Protein AF-A0A1Y4QT21-F1 (afdb_monomer)

Sequence (134 aa):
MTILDNHQEDLDYLVNQMEAYSYYDGEAVHIDHKIVDDGILTEKQYQATLEVDEIWQEFLEFQRNNKKETEGVRSKRALPVLLVLGLKALAAIVGTAVVERITNDFMTWGLKEGCKVYKKYGPIKSFCKANGYI

Nearest PDB structures (foldseek):
  6cgr-assembly1_9  TM=2.672E-01  e=4.589E+00  Human alphaherpesvirus 1

Secondary structure (DSSP, 8-state):
--GGGG-HHHHHHHHHHHHHTEEE-SS-EEE-THHHHTTSS-HHHHHHHHHHHHHHHHHHHHHHH--SS--S--------HHHHHHHHHHHHHH-HHHHHHHHHHHHHHHHHHHHHHHTTSHHHHHHHHHTT--

pLDDT: mean 81.2, std 14.19, range [37.06, 96.5]

Radius of gyration: 14.54 Å; Cα contacts (8 Å, |Δi|>4): 134; chains: 1; bounding box: 39×22×38 Å

Organism: NCBI:txid44008

Solvent-accessible surface area (backbone atoms only — not comparable to full-atom values): 7624 Å² total; per-residue (Å²): 132,56,84,65,68,81,39,53,68,58,38,57,52,40,29,58,53,46,56,78,38,42,49,72,82,87,84,54,80,44,71,48,68,61,43,39,79,73,64,77,36,53,69,72,29,49,52,29,31,55,56,43,54,55,61,48,50,53,53,53,50,50,59,65,71,60,78,69,88,73,91,63,84,81,65,90,66,68,72,61,60,57,38,58,40,36,49,24,28,43,12,43,74,73,34,48,73,56,48,53,50,54,51,50,44,30,69,74,60,31,64,46,52,33,33,67,73,44,45,84,42,69,37,54,28,50,50,24,43,78,70,69,46,93

Structure (mmCIF, N/CA/C/O backbone):
data_AF-A0A1Y4QT21-F1
#
_entry.id   AF-A0A1Y4QT21-F1
#
loop_
_atom_site.group_PDB
_atom_site.id
_atom_site.type_symbol
_atom_site.label_atom_id
_atom_site.label_alt_id
_atom_site.label_comp_id
_atom_site.label_asym_id
_atom_site.label_entity_id
_atom_site.label_seq_id
_atom_site.pdbx_PDB_ins_code
_atom_site.Cartn_x
_atom_site.Cartn_y
_atom_site.Cartn_z
_atom_site.occupancy
_atom_site.B_iso_or_equiv
_atom_site.auth_seq_id
_atom_site.auth_comp_id
_atom_site.auth_asym_id
_atom_site.auth_atom_id
_atom_site.pdbx_PDB_model_num
ATOM 1 N N . MET A 1 1 ? 13.547 3.022 16.567 1.00 47.25 1 MET A N 1
ATOM 2 C CA . MET A 1 1 ?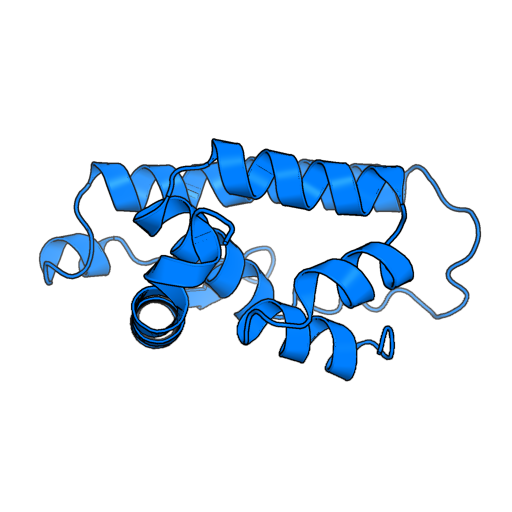 12.103 2.764 16.643 1.00 47.25 1 MET A CA 1
ATOM 3 C C . MET A 1 1 ? 11.410 3.810 15.786 1.00 47.25 1 MET A C 1
ATOM 5 O O . MET A 1 1 ? 11.344 4.970 16.175 1.00 47.25 1 MET A O 1
ATOM 9 N N . THR A 1 2 ? 11.066 3.454 14.553 1.00 62.69 2 THR A N 1
ATOM 10 C CA . THR A 1 2 ? 10.255 4.280 13.648 1.00 62.69 2 THR A CA 1
ATOM 11 C C . THR A 1 2 ? 8.778 4.155 14.022 1.00 62.69 2 THR A C 1
ATOM 13 O O . THR A 1 2 ? 8.407 3.156 14.624 1.00 62.69 2 THR A O 1
ATOM 16 N N . ILE A 1 3 ? 7.925 5.115 13.637 1.00 61.34 3 ILE A N 1
ATOM 17 C CA . ILE A 1 3 ? 6.453 5.014 13.798 1.00 61.34 3 ILE A CA 1
ATOM 18 C C . ILE A 1 3 ? 5.935 3.648 13.313 1.00 61.34 3 ILE A C 1
ATOM 20 O O . ILE A 1 3 ? 5.141 3.002 13.976 1.00 61.34 3 ILE A O 1
ATOM 24 N N . LEU A 1 4 ? 6.504 3.156 12.218 1.00 63.22 4 LEU A N 1
ATOM 25 C CA . LEU A 1 4 ? 6.201 1.866 11.609 1.00 63.22 4 LEU A CA 1
ATOM 26 C C . LEU A 1 4 ? 6.625 0.626 12.426 1.00 63.22 4 LEU A C 1
ATOM 28 O O . LEU A 1 4 ? 6.094 -0.452 12.188 1.00 63.22 4 LEU A O 1
ATOM 32 N N . ASP A 1 5 ? 7.572 0.746 13.369 1.00 66.81 5 ASP A N 1
ATOM 33 C CA . ASP A 1 5 ? 8.032 -0.396 14.186 1.00 66.81 5 ASP A CA 1
ATOM 34 C C . ASP A 1 5 ? 6.968 -0.843 15.200 1.00 66.81 5 ASP A C 1
ATOM 36 O O . ASP A 1 5 ? 6.983 -1.989 15.633 1.00 66.81 5 ASP A O 1
ATOM 40 N N . ASN A 1 6 ? 6.032 0.044 15.551 1.00 72.00 6 ASN A N 1
ATOM 41 C CA . ASN A 1 6 ? 4.965 -0.238 16.512 1.00 72.00 6 ASN A CA 1
ATOM 42 C C . ASN A 1 6 ? 3.693 -0.804 15.858 1.00 72.00 6 ASN A C 1
ATOM 44 O O . ASN A 1 6 ? 2.753 -1.126 16.572 1.00 72.00 6 ASN A O 1
ATOM 48 N N . HIS A 1 7 ? 3.659 -0.910 14.526 1.00 78.81 7 HIS A N 1
ATOM 49 C CA . HIS A 1 7 ? 2.452 -1.226 13.751 1.00 78.81 7 HIS A CA 1
ATOM 50 C C . HIS A 1 7 ? 2.645 -2.411 12.799 1.00 78.81 7 HIS A C 1
ATOM 52 O O . HIS A 1 7 ? 1.927 -2.548 11.814 1.00 78.81 7 HIS A O 1
ATOM 58 N N . GLN A 1 8 ? 3.647 -3.257 13.039 1.00 75.62 8 GLN A N 1
ATOM 59 C CA . GLN A 1 8 ? 3.949 -4.355 12.123 1.00 75.62 8 GLN A CA 1
ATOM 60 C C . GLN A 1 8 ? 2.840 -5.419 12.097 1.00 75.62 8 GLN A C 1
ATOM 62 O O . GLN A 1 8 ? 2.477 -5.882 11.019 1.00 75.62 8 GLN A O 1
ATOM 67 N N . GLU A 1 9 ? 2.270 -5.760 13.255 1.00 80.06 9 GLU A N 1
ATOM 68 C CA . GLU A 1 9 ? 1.125 -6.679 13.339 1.00 80.06 9 GLU A CA 1
ATOM 69 C C . GLU A 1 9 ? -0.132 -6.068 12.701 1.00 80.06 9 GLU A C 1
ATOM 71 O O . GLU A 1 9 ? -0.812 -6.741 11.926 1.00 80.06 9 GLU A O 1
ATOM 76 N N . ASP A 1 10 ? -0.383 -4.775 12.942 1.00 83.88 10 ASP A N 1
ATOM 77 C CA . ASP A 1 10 ? -1.486 -4.029 12.320 1.00 83.88 10 ASP A CA 1
ATOM 78 C C . ASP A 1 10 ? -1.357 -4.007 10.791 1.00 83.88 10 ASP A C 1
ATOM 80 O O . ASP A 1 10 ? -2.346 -4.170 10.078 1.00 83.88 10 ASP A O 1
ATOM 84 N N . LEU A 1 11 ? -0.132 -3.833 10.280 1.00 84.38 11 LEU A N 1
ATOM 85 C CA . LEU A 1 11 ? 0.171 -3.811 8.852 1.00 84.38 11 LEU A CA 1
ATOM 86 C C . LEU A 1 11 ? -0.119 -5.161 8.199 1.00 84.38 11 LEU A C 1
ATOM 88 O O . LEU A 1 11 ? -0.806 -5.205 7.181 1.00 84.38 11 LEU A O 1
ATOM 92 N N . ASP A 1 12 ? 0.382 -6.253 8.772 1.00 84.00 12 ASP A N 1
ATOM 93 C CA . ASP A 1 12 ? 0.165 -7.587 8.210 1.00 84.00 12 ASP A CA 1
ATOM 94 C C . ASP A 1 12 ? -1.324 -7.980 8.283 1.00 84.00 12 ASP A C 1
ATOM 96 O O . ASP A 1 12 ? -1.866 -8.537 7.326 1.00 84.00 12 ASP A O 1
ATOM 100 N N . TYR A 1 13 ? -2.021 -7.635 9.373 1.00 87.75 13 TYR A N 1
ATOM 101 C CA . TYR A 1 13 ? -3.470 -7.823 9.481 1.00 87.75 13 TYR A CA 1
ATOM 102 C C . TYR A 1 13 ? -4.232 -7.036 8.408 1.00 87.75 13 TYR A C 1
ATOM 104 O O . TYR A 1 13 ? -5.031 -7.621 7.672 1.00 87.75 13 TYR A O 1
ATOM 112 N N . LEU A 1 14 ? -3.975 -5.730 8.286 1.00 89.88 14 LEU A N 1
ATOM 113 C CA . LEU A 1 14 ? -4.688 -4.870 7.343 1.00 89.88 14 LEU A CA 1
ATOM 114 C C . LEU A 1 14 ? -4.415 -5.247 5.894 1.00 89.88 14 LEU A C 1
ATOM 116 O O . LEU A 1 14 ? -5.345 -5.204 5.099 1.00 89.88 14 LEU A O 1
ATOM 120 N N . VAL A 1 15 ? -3.198 -5.667 5.544 1.00 89.94 15 VAL A N 1
ATOM 121 C CA . VAL A 1 15 ? -2.905 -6.156 4.188 1.00 89.94 15 VAL A CA 1
ATOM 122 C C . VAL A 1 15 ? -3.740 -7.388 3.855 1.00 89.94 15 VAL A C 1
ATOM 124 O O . VAL A 1 15 ? -4.329 -7.430 2.779 1.00 89.94 15 VAL A O 1
ATOM 127 N N . ASN A 1 16 ? -3.855 -8.346 4.780 1.00 88.62 16 ASN A N 1
ATOM 128 C CA . ASN A 1 16 ? -4.679 -9.541 4.569 1.00 88.62 16 ASN A CA 1
ATOM 129 C C . ASN A 1 16 ? -6.171 -9.200 4.440 1.00 88.62 16 ASN A C 1
ATOM 131 O O . ASN A 1 16 ? -6.864 -9.787 3.612 1.00 88.62 16 ASN A O 1
ATOM 135 N N . GLN A 1 17 ? -6.672 -8.251 5.240 1.00 92.38 17 GLN A N 1
ATOM 136 C CA . GLN A 1 17 ? -8.047 -7.774 5.087 1.00 92.38 17 GLN A CA 1
ATOM 137 C C . GLN A 1 17 ? -8.221 -7.094 3.731 1.00 92.38 17 GLN A C 1
ATOM 139 O O . GLN A 1 17 ? -9.058 -7.508 2.942 1.00 92.38 17 GLN A O 1
ATOM 144 N N . MET A 1 18 ? -7.391 -6.098 3.425 1.00 92.56 18 MET A N 1
ATOM 145 C CA . MET A 1 18 ? -7.449 -5.340 2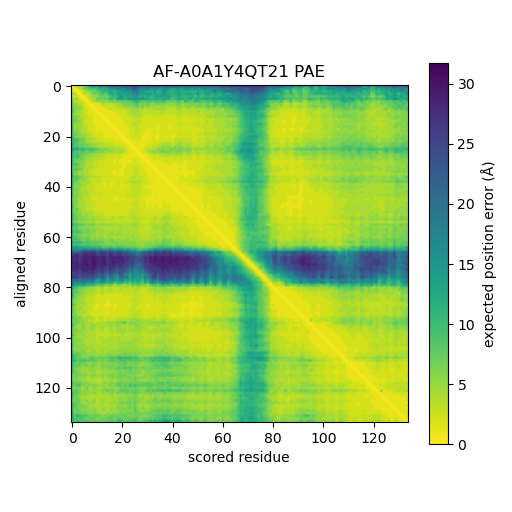.178 1.00 92.56 18 MET A CA 1
ATOM 146 C C . MET A 1 18 ? -7.350 -6.230 0.941 1.00 92.56 18 MET A C 1
ATOM 148 O O . MET A 1 18 ? -8.045 -5.957 -0.028 1.00 92.56 18 MET A O 1
ATOM 152 N N . GLU A 1 19 ? -6.556 -7.303 0.969 1.00 90.69 19 GLU A N 1
ATOM 153 C CA . GLU A 1 19 ? -6.489 -8.274 -0.127 1.00 90.69 19 GLU A CA 1
ATOM 154 C C . GLU A 1 19 ? -7.869 -8.869 -0.444 1.00 90.69 19 GLU A C 1
ATOM 156 O O . GLU A 1 19 ? -8.260 -8.899 -1.611 1.00 90.69 19 GLU A O 1
ATOM 161 N N . ALA A 1 20 ? -8.644 -9.243 0.580 1.00 91.75 20 ALA A N 1
ATOM 162 C CA . ALA A 1 20 ? -9.991 -9.796 0.425 1.00 91.75 20 ALA A CA 1
ATOM 163 C C . ALA A 1 20 ? -11.022 -8.790 -0.122 1.00 91.75 20 ALA A C 1
ATOM 165 O O . ALA A 1 20 ? -12.004 -9.206 -0.735 1.00 91.75 20 ALA A O 1
ATOM 166 N N . TYR A 1 21 ? -10.792 -7.488 0.074 1.00 93.94 21 TYR A N 1
ATOM 167 C CA . TYR A 1 21 ? -11.619 -6.408 -0.482 1.00 93.94 21 TYR A CA 1
ATOM 168 C C . TYR A 1 21 ? -11.002 -5.787 -1.735 1.00 93.94 21 TYR A C 1
ATOM 170 O O . TYR A 1 21 ? -11.520 -4.794 -2.239 1.00 93.94 21 TYR A O 1
ATOM 178 N N . SER A 1 22 ? -9.890 -6.326 -2.238 1.00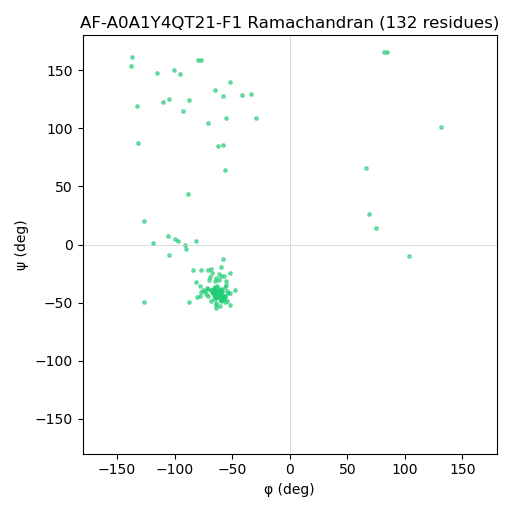 91.94 22 SER A N 1
ATOM 179 C CA . SER A 1 22 ? -9.201 -5.738 -3.376 1.00 91.94 22 SER A CA 1
ATOM 180 C C . SER A 1 22 ? -9.603 -6.372 -4.695 1.00 91.94 22 SER A C 1
ATOM 182 O O . SER A 1 22 ? -9.853 -7.574 -4.790 1.00 91.94 22 SER A O 1
ATOM 184 N N . TYR A 1 23 ? -9.613 -5.558 -5.744 1.00 89.50 23 TYR A N 1
ATOM 185 C CA . TYR A 1 23 ? -9.748 -6.036 -7.111 1.00 89.50 23 TYR A CA 1
ATOM 186 C C . TYR A 1 23 ? -8.794 -5.287 -8.037 1.00 89.50 23 TYR A C 1
ATOM 188 O O . TYR A 1 23 ? -8.391 -4.153 -7.776 1.00 89.50 23 TYR A O 1
ATOM 196 N N . TYR A 1 24 ? -8.414 -5.950 -9.126 1.00 84.50 24 TYR A N 1
ATOM 197 C CA . TYR A 1 24 ? -7.581 -5.376 -10.174 1.00 84.50 24 TYR A CA 1
ATOM 198 C C . TYR A 1 24 ? -8.424 -5.178 -11.430 1.00 84.50 24 TYR A C 1
ATOM 200 O O . TYR A 1 24 ? -8.992 -6.140 -11.947 1.00 84.50 24 TYR A O 1
ATOM 208 N N . ASP A 1 25 ? -8.495 -3.947 -11.926 1.00 81.81 25 ASP A N 1
ATOM 209 C CA . ASP A 1 25 ? -9.289 -3.586 -13.110 1.00 81.81 25 ASP A CA 1
ATOM 210 C C . ASP A 1 25 ? -8.504 -3.670 -14.434 1.00 81.81 25 ASP A C 1
ATOM 212 O O . ASP A 1 25 ? -9.057 -3.433 -15.506 1.00 81.81 25 ASP A O 1
ATOM 216 N N . GLY A 1 26 ? -7.220 -4.038 -14.378 1.00 75.75 26 GLY A N 1
ATOM 217 C CA . GLY A 1 26 ? -6.308 -4.012 -15.525 1.00 75.75 26 GLY A CA 1
ATOM 218 C C . GLY A 1 26 ? -5.322 -2.842 -15.507 1.00 75.75 26 GLY A C 1
ATOM 219 O O . GLY A 1 26 ? -4.351 -2.857 -16.270 1.00 75.75 26 GLY A O 1
ATOM 220 N N . GLU A 1 27 ? -5.510 -1.876 -14.608 1.00 74.81 27 GLU A N 1
ATOM 221 C CA . GLU A 1 27 ? -4.660 -0.693 -14.460 1.00 74.81 27 GLU A CA 1
ATOM 222 C C . GLU A 1 27 ? -4.168 -0.526 -13.018 1.00 74.81 27 GLU A C 1
ATOM 224 O O . GLU A 1 27 ? -2.956 -0.416 -12.803 1.00 74.81 27 GLU A O 1
ATOM 229 N N . ALA A 1 28 ? -5.067 -0.600 -12.035 1.00 78.44 28 ALA A N 1
ATOM 230 C CA . ALA A 1 28 ? -4.783 -0.328 -10.629 1.00 78.44 28 ALA A CA 1
ATOM 231 C C . ALA A 1 28 ? -5.435 -1.342 -9.674 1.00 78.44 28 ALA A C 1
ATOM 233 O O . ALA A 1 28 ? -6.347 -2.088 -10.031 1.00 78.44 28 ALA A O 1
ATOM 234 N N . VAL A 1 29 ? -4.906 -1.392 -8.448 1.00 85.81 29 VAL A N 1
ATOM 235 C CA . VAL A 1 29 ? -5.476 -2.178 -7.349 1.00 85.81 29 VAL A CA 1
ATOM 236 C C . VAL A 1 29 ? -6.410 -1.275 -6.565 1.00 85.81 29 VAL A C 1
ATOM 238 O O . VAL A 1 29 ? -5.960 -0.327 -5.924 1.00 85.81 29 VAL A O 1
ATOM 241 N N . HIS A 1 30 ? -7.690 -1.607 -6.586 1.00 88.50 30 HIS A N 1
ATOM 242 C CA . HIS A 1 30 ? -8.733 -0.878 -5.877 1.00 88.50 30 HIS A CA 1
ATOM 243 C C . HIS A 1 30 ? -9.099 -1.601 -4.590 1.00 88.50 30 HIS A C 1
ATOM 245 O O . HIS A 1 30 ? -8.994 -2.824 -4.527 1.00 88.50 30 HIS A O 1
ATOM 251 N N . ILE A 1 31 ? -9.534 -0.849 -3.582 1.00 93.25 31 ILE A N 1
ATOM 252 C CA . ILE A 1 31 ? -10.146 -1.382 -2.361 1.00 93.25 31 ILE A CA 1
ATOM 253 C C . ILE A 1 31 ? -11.649 -1.124 -2.473 1.00 93.25 31 ILE A C 1
ATOM 255 O O . ILE A 1 31 ? -12.055 0.016 -2.685 1.00 93.25 31 ILE A O 1
ATOM 259 N N . ASP A 1 32 ? -12.470 -2.160 -2.342 1.00 95.19 32 ASP A N 1
ATOM 260 C CA . ASP A 1 32 ? -13.923 -2.024 -2.270 1.00 95.19 32 ASP A CA 1
ATOM 261 C C . ASP A 1 32 ? -14.317 -1.269 -0.989 1.00 95.19 32 ASP A C 1
ATOM 263 O O . ASP A 1 32 ? -13.841 -1.589 0.106 1.00 95.19 32 ASP A O 1
ATOM 267 N N . HIS A 1 33 ? -15.206 -0.277 -1.117 1.00 96.44 33 HIS A N 1
ATOM 268 C CA . HIS A 1 33 ? -15.709 0.522 0.006 1.00 96.44 33 HIS A CA 1
ATOM 269 C C . HIS A 1 33 ? -16.418 -0.326 1.070 1.00 96.44 33 HIS A C 1
ATOM 271 O O . HIS A 1 33 ? -16.443 0.067 2.232 1.00 96.44 33 HIS A O 1
ATOM 277 N N . LYS A 1 34 ? -16.859 -1.547 0.736 1.00 96.38 34 LYS A N 1
ATOM 2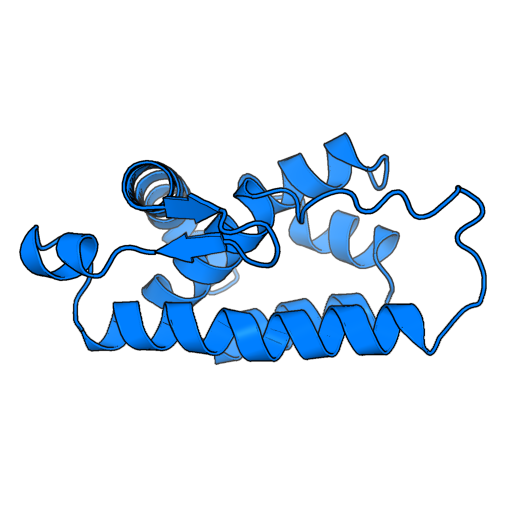78 C CA . LYS A 1 34 ? -17.392 -2.518 1.701 1.00 96.38 34 LYS A CA 1
ATOM 279 C C . LYS A 1 34 ? -16.463 -2.772 2.900 1.00 96.38 34 LYS A C 1
ATOM 281 O O . LYS A 1 34 ? -16.937 -3.110 3.979 1.00 96.38 34 LYS A O 1
ATOM 286 N N . ILE A 1 35 ? -15.153 -2.552 2.761 1.00 95.75 35 ILE A N 1
ATOM 287 C CA . ILE A 1 35 ? -14.209 -2.614 3.890 1.00 95.75 35 ILE A CA 1
ATOM 288 C C . ILE A 1 35 ? -14.546 -1.607 5.015 1.00 95.75 35 ILE A C 1
ATOM 290 O O . ILE A 1 35 ? -14.198 -1.829 6.178 1.00 95.75 35 ILE A O 1
ATOM 294 N N . VAL A 1 36 ? -15.210 -0.496 4.677 1.00 96.50 36 VAL A N 1
ATOM 295 C CA . VAL A 1 36 ? -15.734 0.505 5.616 1.00 96.50 36 VAL A CA 1
ATOM 296 C C . VAL A 1 36 ? -17.055 0.034 6.210 1.00 96.50 36 VAL A C 1
ATOM 298 O O . VAL A 1 36 ? -17.225 0.092 7.428 1.00 96.50 36 VAL A O 1
ATOM 301 N N . ASP A 1 37 ? -17.958 -0.484 5.374 1.00 95.75 37 ASP A N 1
ATOM 302 C CA . ASP A 1 37 ? -19.253 -1.021 5.813 1.00 95.75 37 ASP A CA 1
ATOM 303 C C . ASP A 1 37 ? -19.085 -2.167 6.823 1.00 95.75 37 ASP A C 1
ATOM 305 O O . ASP A 1 37 ? -19.801 -2.235 7.824 1.00 95.75 37 ASP A O 1
ATOM 309 N N . ASP A 1 38 ? -18.086 -3.023 6.602 1.00 96.12 38 ASP A N 1
ATOM 310 C CA . ASP A 1 38 ? -17.742 -4.149 7.473 1.00 96.12 38 ASP A CA 1
ATOM 311 C C . ASP A 1 38 ? -16.889 -3.722 8.692 1.00 96.12 38 ASP A C 1
ATOM 313 O O . ASP A 1 38 ? -16.494 -4.552 9.514 1.00 96.12 38 ASP A O 1
ATOM 317 N N . GLY A 1 39 ? -16.622 -2.419 8.850 1.00 94.19 39 GLY A N 1
ATOM 318 C CA . GLY A 1 39 ? -15.999 -1.829 10.038 1.00 94.19 39 GLY A CA 1
ATOM 319 C C . GLY A 1 39 ? -14.496 -2.074 10.178 1.00 94.19 39 GLY A C 1
ATOM 320 O O . GLY A 1 39 ? -13.941 -1.853 11.256 1.00 94.19 39 GLY A O 1
ATOM 321 N N . ILE A 1 40 ? -13.826 -2.527 9.116 1.00 95.06 40 ILE A N 1
ATOM 322 C CA . ILE A 1 40 ? -12.376 -2.770 9.115 1.00 95.06 40 ILE A CA 1
ATOM 323 C C . ILE A 1 40 ? -11.614 -1.448 8.989 1.00 95.06 40 ILE A C 1
ATOM 325 O O . ILE A 1 40 ? -10.604 -1.252 9.667 1.00 95.06 40 ILE A O 1
ATOM 329 N N . LEU A 1 41 ? -12.101 -0.535 8.143 1.00 95.88 41 LEU A N 1
ATOM 330 C CA . LEU A 1 41 ? -11.586 0.827 8.027 1.00 95.88 41 LEU A CA 1
ATOM 331 C C . LEU A 1 41 ? -12.639 1.847 8.451 1.00 95.88 41 LEU A C 1
ATOM 333 O O . LEU A 1 41 ? -13.829 1.691 8.202 1.00 95.88 41 LEU A O 1
ATOM 337 N N . THR A 1 42 ? -12.186 2.958 9.021 1.00 96.25 42 THR A N 1
ATOM 338 C CA . THR A 1 42 ? -12.988 4.187 9.044 1.00 96.25 42 THR A CA 1
ATOM 339 C C . THR A 1 42 ? -12.952 4.871 7.678 1.00 96.25 42 THR A C 1
ATOM 341 O O . THR A 1 42 ? -11.991 4.708 6.924 1.00 96.25 42 THR A O 1
ATOM 344 N N . GLU A 1 43 ? -13.931 5.733 7.392 1.00 96.50 43 GLU A N 1
ATOM 345 C CA . GLU A 1 43 ? -13.958 6.517 6.147 1.00 96.50 43 GLU A CA 1
ATOM 346 C C . GLU A 1 43 ? -12.657 7.309 5.939 1.00 96.50 43 GLU A C 1
ATOM 348 O O . GLU A 1 43 ? -12.080 7.309 4.859 1.00 96.50 43 GLU A O 1
ATOM 353 N N . LYS A 1 44 ? -12.114 7.910 7.005 1.00 95.25 44 LYS A N 1
ATOM 354 C CA . LYS A 1 44 ? -10.837 8.636 6.940 1.00 95.25 44 LYS A CA 1
ATOM 355 C C . LYS A 1 44 ? -9.674 7.733 6.514 1.00 95.25 44 LYS A C 1
ATOM 357 O O . LYS A 1 44 ? -8.812 8.164 5.755 1.00 95.25 44 LYS A O 1
ATOM 362 N N . GLN A 1 45 ? -9.625 6.505 7.023 1.00 94.56 45 GLN A N 1
ATOM 363 C CA . GLN A 1 45 ? -8.574 5.553 6.666 1.00 94.56 45 GLN A CA 1
ATOM 364 C C . GLN A 1 45 ? -8.745 5.058 5.235 1.00 94.56 45 GLN A C 1
ATOM 366 O O . GLN A 1 45 ? -7.753 4.938 4.526 1.00 94.56 45 GLN A O 1
ATOM 371 N N . TYR A 1 46 ? -9.986 4.831 4.801 1.00 95.38 46 TYR A N 1
ATOM 372 C CA . TYR A 1 46 ? -10.298 4.482 3.421 1.00 95.38 46 TYR A CA 1
ATOM 373 C C . TYR A 1 46 ? -9.852 5.577 2.447 1.00 95.38 46 TYR A C 1
ATOM 375 O O . TYR A 1 46 ? -9.109 5.278 1.515 1.00 95.38 46 TYR A O 1
ATOM 383 N N . GLN A 1 47 ? -10.180 6.846 2.711 1.00 95.69 47 GLN A N 1
ATOM 384 C CA . GLN A 1 47 ? -9.718 7.971 1.886 1.00 95.69 47 GLN A CA 1
ATOM 385 C C . GLN A 1 47 ? -8.183 8.048 1.824 1.00 95.69 47 GLN A C 1
ATOM 387 O O . GLN A 1 47 ? -7.621 8.193 0.741 1.00 95.69 47 GLN A O 1
ATOM 392 N N . ALA A 1 48 ? -7.488 7.812 2.944 1.00 94.62 48 ALA A N 1
ATOM 393 C CA . ALA A 1 48 ? -6.026 7.729 2.950 1.00 94.62 48 ALA A CA 1
ATOM 394 C C . ALA A 1 48 ? -5.489 6.589 2.062 1.00 94.62 48 ALA A C 1
ATOM 396 O O . ALA A 1 48 ? -4.406 6.716 1.499 1.00 94.62 48 ALA A O 1
ATOM 397 N N . THR A 1 49 ? -6.225 5.481 1.897 1.00 93.56 49 THR A N 1
ATOM 398 C CA . THR A 1 49 ? -5.831 4.432 0.942 1.00 93.56 49 THR A CA 1
ATOM 399 C C . THR A 1 49 ? -5.977 4.867 -0.513 1.00 93.56 49 THR A C 1
ATOM 401 O O . THR A 1 49 ? -5.213 4.391 -1.350 1.00 93.56 49 THR A O 1
ATOM 404 N N . LEU A 1 50 ? -6.925 5.750 -0.832 1.00 92.75 50 LEU A N 1
ATOM 405 C CA . LEU A 1 50 ? -7.122 6.257 -2.193 1.00 92.75 50 LEU A CA 1
ATOM 406 C C . LEU A 1 50 ? -6.018 7.251 -2.574 1.00 92.75 50 LEU A C 1
ATOM 408 O O . LEU A 1 50 ? -5.462 7.161 -3.662 1.00 92.75 50 LEU A O 1
ATOM 412 N N . GLU A 1 51 ? -5.609 8.113 -1.641 1.00 92.75 51 GLU A N 1
ATOM 413 C CA . GLU A 1 51 ? -4.484 9.049 -1.823 1.00 92.75 51 GLU A CA 1
ATOM 414 C C . GLU A 1 51 ? -3.158 8.336 -2.179 1.00 92.75 51 GLU A C 1
ATOM 416 O O . GLU A 1 51 ? -2.298 8.888 -2.864 1.00 92.75 51 GLU A O 1
ATOM 421 N N . VAL A 1 52 ? -2.983 7.075 -1.762 1.00 90.88 52 VAL A N 1
ATOM 422 C CA . VAL A 1 52 ? -1.798 6.268 -2.113 1.00 90.88 52 VAL A CA 1
ATOM 423 C C . VAL A 1 52 ? -1.696 6.004 -3.614 1.00 90.88 52 VAL A C 1
ATOM 425 O O . VAL A 1 52 ? -0.581 5.859 -4.120 1.00 90.88 52 VAL A O 1
ATOM 428 N N . ASP A 1 53 ? -2.820 5.952 -4.331 1.00 87.19 53 ASP A N 1
ATOM 429 C CA . ASP A 1 53 ? -2.800 5.735 -5.778 1.00 87.19 53 ASP A CA 1
ATOM 430 C C . ASP A 1 53 ? -2.115 6.901 -6.491 1.00 87.19 53 ASP A C 1
ATOM 432 O O . ASP A 1 53 ? -1.294 6.670 -7.377 1.00 87.19 53 ASP A O 1
ATOM 436 N N . GLU A 1 54 ? -2.363 8.136 -6.051 1.00 88.25 54 GLU A N 1
ATOM 437 C CA . GLU A 1 54 ? -1.737 9.340 -6.604 1.00 88.25 54 GLU A CA 1
ATOM 438 C C . GLU A 1 54 ? -0.220 9.336 -6.366 1.00 88.25 54 GLU A C 1
ATOM 440 O O . GLU A 1 54 ? 0.555 9.393 -7.325 1.00 88.25 54 GLU A O 1
ATOM 445 N N . ILE A 1 55 ? 0.209 9.135 -5.111 1.00 88.88 55 ILE A N 1
ATOM 446 C CA . ILE A 1 55 ? 1.635 9.064 -4.728 1.00 88.88 55 ILE A CA 1
ATOM 447 C C . ILE A 1 55 ? 2.373 8.011 -5.565 1.00 88.88 55 ILE A C 1
ATOM 449 O O . ILE A 1 55 ? 3.521 8.183 -5.988 1.00 88.88 55 ILE A O 1
ATOM 453 N N . TRP A 1 56 ? 1.717 6.879 -5.802 1.00 80.62 56 TRP A N 1
ATOM 454 C CA . TRP A 1 56 ? 2.329 5.780 -6.521 1.00 80.62 56 TRP A CA 1
ATOM 455 C C . TRP A 1 56 ? 2.361 5.993 -8.039 1.00 80.62 56 TRP A C 1
ATOM 457 O O . TRP A 1 56 ? 3.345 5.615 -8.684 1.00 80.62 56 TRP A O 1
ATOM 467 N N . GLN A 1 57 ? 1.342 6.625 -8.628 1.00 82.12 57 GLN A N 1
ATOM 468 C CA . GLN A 1 57 ? 1.392 7.022 -10.039 1.00 82.12 57 GLN A CA 1
ATOM 469 C C . GLN A 1 57 ? 2.553 7.987 -10.296 1.00 82.12 57 GLN A C 1
ATOM 471 O O . GLN A 1 57 ? 3.320 7.766 -11.238 1.00 82.12 57 GLN A O 1
ATOM 476 N N . GLU A 1 58 ? 2.770 8.967 -9.416 1.00 84.19 58 GLU A N 1
ATOM 477 C CA . GLU A 1 58 ? 3.918 9.878 -9.503 1.00 84.19 58 GLU A CA 1
ATOM 478 C C . GLU A 1 58 ? 5.257 9.121 -9.488 1.00 84.19 58 GLU A C 1
ATOM 480 O O . GLU A 1 58 ? 6.133 9.369 -10.325 1.00 84.19 58 GLU A O 1
ATOM 485 N N . PHE A 1 59 ? 5.403 8.124 -8.604 1.00 81.69 59 PHE A N 1
ATOM 486 C CA . PHE A 1 59 ? 6.587 7.261 -8.567 1.00 81.69 59 PHE A CA 1
ATOM 487 C C . PHE A 1 59 ? 6.817 6.524 -9.895 1.00 81.69 59 PHE A C 1
ATOM 489 O O . PHE A 1 59 ? 7.940 6.473 -10.412 1.00 81.69 59 PHE A O 1
ATOM 496 N N . LEU A 1 60 ? 5.763 5.949 -10.478 1.00 77.75 60 LEU A N 1
ATOM 497 C CA . LEU A 1 60 ? 5.855 5.217 -1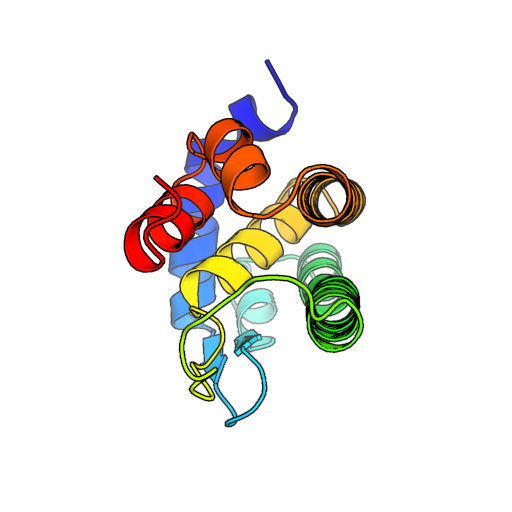1.743 1.00 77.75 60 LEU A CA 1
ATOM 498 C C . LEU A 1 60 ? 6.187 6.127 -12.926 1.00 77.75 60 LEU A C 1
ATOM 500 O O . LEU A 1 60 ? 6.967 5.734 -13.804 1.00 77.75 60 LEU A O 1
ATOM 504 N N . GLU A 1 61 ? 5.613 7.325 -12.965 1.00 81.69 61 GLU A N 1
ATOM 505 C CA . GLU A 1 61 ? 5.918 8.333 -13.977 1.00 81.69 61 GLU A CA 1
ATOM 506 C C . GLU A 1 61 ? 7.363 8.815 -13.868 1.00 81.69 61 GLU A C 1
ATOM 508 O O . GLU A 1 61 ? 8.081 8.826 -14.875 1.00 81.69 61 GLU A O 1
ATOM 513 N N . PHE A 1 62 ? 7.839 9.091 -12.651 1.00 79.44 62 PHE A N 1
ATOM 514 C CA . PHE A 1 62 ? 9.243 9.400 -12.390 1.00 79.44 62 PHE A CA 1
ATOM 515 C C . PHE A 1 62 ? 10.164 8.294 -12.922 1.00 79.44 62 PHE A C 1
ATOM 517 O O . PHE A 1 62 ? 11.111 8.567 -13.666 1.00 79.44 62 PHE A O 1
ATOM 524 N N . GLN A 1 63 ? 9.864 7.029 -12.615 1.00 73.25 63 GLN A N 1
ATOM 525 C CA . GLN A 1 63 ? 10.632 5.884 -13.114 1.00 73.25 63 GLN A CA 1
ATOM 526 C C . GLN A 1 63 ? 10.574 5.770 -14.646 1.00 73.25 63 GLN A C 1
ATOM 528 O O . GLN A 1 63 ? 11.539 5.343 -15.282 1.00 73.25 63 GLN A O 1
ATOM 533 N N . ARG A 1 64 ? 9.445 6.102 -15.281 1.00 73.75 64 ARG A N 1
ATOM 534 C CA . ARG A 1 64 ? 9.282 6.098 -16.748 1.00 73.75 64 ARG A CA 1
ATOM 535 C C . ARG A 1 64 ? 10.125 7.164 -17.432 1.00 73.75 64 ARG A C 1
ATOM 537 O O . ARG A 1 64 ? 10.721 6.859 -18.468 1.00 73.75 64 ARG A O 1
ATOM 544 N N . ASN A 1 65 ? 10.197 8.350 -16.846 1.00 75.19 65 ASN A N 1
ATOM 545 C CA . ASN A 1 65 ? 10.887 9.494 -17.428 1.00 75.19 65 ASN A CA 1
ATOM 546 C C . ASN A 1 65 ? 12.405 9.442 -17.184 1.00 75.19 65 ASN A C 1
ATOM 548 O O . ASN A 1 65 ? 13.179 9.801 -18.068 1.00 75.19 65 ASN A O 1
ATOM 552 N N . ASN A 1 66 ? 12.854 8.890 -16.054 1.00 68.31 66 ASN A N 1
ATOM 553 C CA . ASN A 1 66 ? 14.274 8.799 -15.698 1.00 68.31 66 ASN A CA 1
ATOM 554 C C . ASN A 1 66 ? 14.975 7.533 -16.220 1.00 68.31 66 ASN A C 1
ATOM 556 O O . ASN A 1 66 ? 15.756 6.916 -15.501 1.00 68.31 66 ASN A O 1
ATOM 560 N N . LYS A 1 67 ? 14.729 7.134 -17.479 1.00 57.69 67 LYS A N 1
ATOM 561 C CA . LYS A 1 67 ? 15.377 5.972 -18.127 1.00 57.69 67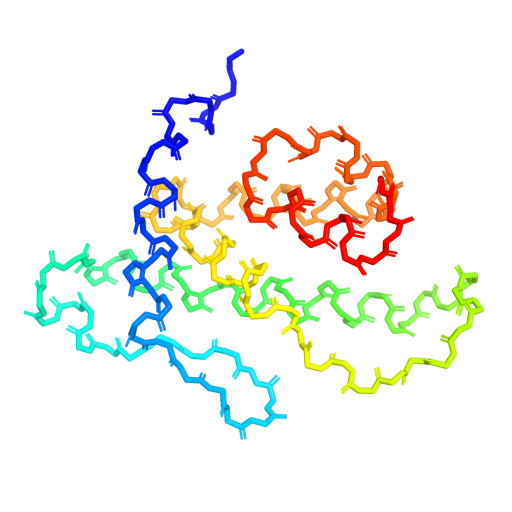 LYS A CA 1
ATOM 562 C C . LYS A 1 67 ? 16.915 6.095 -18.163 1.00 57.69 67 LYS A C 1
ATOM 564 O O . LYS A 1 67 ? 17.501 6.467 -19.177 1.00 57.69 67 LYS A O 1
ATOM 569 N N . LYS A 1 68 ? 17.576 5.684 -17.085 1.00 49.03 68 LYS A N 1
ATOM 570 C CA . LYS A 1 68 ? 18.943 5.163 -17.070 1.00 49.03 68 LYS A CA 1
ATOM 571 C C . LYS A 1 68 ? 18.927 3.886 -16.226 1.00 49.03 68 LYS A C 1
ATOM 573 O O . LYS A 1 68 ? 18.543 3.913 -15.068 1.00 49.03 68 LYS A O 1
ATOM 578 N N . GLU A 1 69 ? 19.284 2.772 -16.862 1.00 45.56 69 GLU A N 1
ATOM 579 C CA . GLU A 1 69 ? 19.607 1.478 -16.236 1.00 45.56 69 GLU A CA 1
ATOM 580 C C . GLU A 1 69 ? 18.491 0.703 -15.512 1.00 45.56 69 GLU A C 1
ATOM 582 O O . GLU A 1 69 ? 18.583 0.372 -14.336 1.00 45.56 69 GLU A O 1
ATOM 587 N N . THR A 1 70 ? 17.487 0.240 -16.254 1.00 46.62 70 THR A N 1
ATOM 588 C CA . THR A 1 70 ? 16.959 -1.112 -15.990 1.00 46.62 70 THR A CA 1
ATOM 589 C C . THR A 1 70 ? 16.852 -1.849 -17.318 1.00 46.62 70 THR A C 1
ATOM 591 O O . THR A 1 70 ? 15.848 -1.778 -18.023 1.00 46.62 70 THR A O 1
ATOM 594 N N . GLU A 1 71 ? 17.955 -2.496 -17.701 1.00 42.59 71 GLU A N 1
ATOM 595 C CA . GLU A 1 71 ? 17.936 -3.560 -18.699 1.00 42.59 71 GLU A CA 1
ATOM 596 C C . GLU A 1 71 ? 16.999 -4.664 -18.212 1.00 42.59 71 GLU A C 1
ATOM 598 O O . GLU A 1 71 ? 17.090 -5.140 -17.081 1.00 42.59 71 GLU A O 1
ATOM 603 N N . GLY A 1 72 ? 16.064 -5.037 -19.073 1.00 41.47 72 GLY A N 1
ATOM 604 C CA . GLY A 1 72 ? 14.993 -5.960 -18.748 1.00 41.47 72 GLY A CA 1
ATOM 605 C C . GLY A 1 72 ? 13.692 -5.356 -19.222 1.00 41.47 72 GLY A C 1
ATOM 606 O O . GLY A 1 72 ? 13.161 -4.442 -18.600 1.00 41.47 72 GLY A O 1
ATOM 607 N N . VAL A 1 73 ? 13.226 -5.848 -20.371 1.00 38.72 73 VAL A N 1
ATOM 608 C CA . VAL A 1 73 ? 11.909 -5.587 -20.956 1.00 38.72 73 VAL A CA 1
ATOM 609 C C . VAL A 1 73 ? 10.913 -5.312 -19.833 1.00 38.72 73 VAL A C 1
ATOM 611 O O . VAL A 1 73 ? 10.579 -6.222 -19.073 1.00 38.72 73 VAL A O 1
ATOM 614 N N . ARG A 1 74 ? 10.475 -4.050 -19.700 1.00 45.28 74 ARG A N 1
ATOM 615 C CA . ARG A 1 74 ? 9.348 -3.690 -18.839 1.00 45.28 74 ARG A CA 1
ATOM 616 C C . ARG A 1 74 ? 8.141 -4.407 -19.412 1.00 45.28 74 ARG A C 1
ATOM 618 O O . ARG A 1 74 ? 7.397 -3.852 -20.217 1.00 45.28 74 ARG A O 1
ATOM 625 N N . SER A 1 75 ? 7.956 -5.666 -19.032 1.00 37.06 75 SER A N 1
ATOM 626 C CA . SER A 1 75 ? 6.641 -6.265 -19.103 1.00 37.06 75 SER A CA 1
ATOM 627 C C . SER A 1 75 ? 5.726 -5.294 -18.371 1.00 37.06 75 SER A C 1
ATOM 629 O O . SER A 1 75 ? 6.127 -4.769 -17.327 1.00 37.06 75 SER A O 1
ATOM 631 N N . LYS A 1 76 ? 4.522 -5.069 -18.896 1.00 40.94 76 LYS A N 1
ATOM 632 C CA . LYS A 1 76 ? 3.371 -4.613 -18.113 1.00 40.94 76 LYS A CA 1
ATOM 633 C C . LYS A 1 76 ? 3.133 -5.614 -16.969 1.00 40.94 76 LYS A C 1
ATOM 635 O O . LYS A 1 76 ? 2.168 -6.365 -16.973 1.00 40.94 76 LYS A O 1
ATOM 640 N N . ARG A 1 77 ? 4.081 -5.734 -16.044 1.00 43.47 77 ARG A N 1
ATOM 641 C CA . ARG A 1 77 ? 3.914 -6.442 -14.794 1.00 43.47 77 ARG A CA 1
ATOM 642 C C . ARG A 1 77 ? 2.989 -5.513 -14.051 1.00 43.47 77 ARG A C 1
ATOM 644 O O . ARG A 1 77 ? 3.411 -4.423 -13.665 1.00 43.47 77 ARG A O 1
ATOM 651 N N . ALA A 1 78 ? 1.725 -5.925 -13.982 1.00 47.88 78 ALA A N 1
ATOM 652 C CA . ALA A 1 78 ? 0.790 -5.443 -12.988 1.00 47.88 78 ALA A CA 1
ATOM 653 C C . ALA A 1 78 ? 1.589 -5.171 -11.716 1.00 47.88 78 ALA A C 1
ATOM 655 O O . ALA A 1 78 ? 2.431 -5.993 -11.324 1.00 47.88 78 ALA A O 1
ATOM 656 N N . LEU A 1 79 ? 1.409 -3.976 -11.158 1.00 58.72 79 LEU A N 1
ATOM 657 C CA . LEU A 1 79 ? 1.992 -3.635 -9.873 1.00 58.72 79 LEU A CA 1
ATOM 658 C C . LEU A 1 79 ? 1.835 -4.837 -8.952 1.00 58.72 79 LEU A C 1
ATOM 660 O O . LEU A 1 79 ? 0.728 -5.376 -8.900 1.00 58.72 79 LEU A O 1
ATOM 664 N N . PRO A 1 80 ? 2.907 -5.321 -8.296 1.00 70.38 80 PRO A N 1
ATOM 665 C CA . PRO A 1 80 ? 2.758 -6.430 -7.377 1.00 70.38 80 PRO A CA 1
ATOM 666 C C . PRO A 1 80 ? 1.699 -6.022 -6.364 1.00 70.38 80 PRO A C 1
ATOM 668 O O . PRO A 1 80 ? 1.927 -5.099 -5.587 1.00 70.38 80 PRO A O 1
ATOM 671 N N . VAL A 1 81 ? 0.526 -6.651 -6.459 1.00 77.06 81 VAL A N 1
ATOM 672 C CA . VAL A 1 81 ? -0.707 -6.224 -5.785 1.00 77.06 81 VAL A CA 1
ATOM 673 C C . VAL A 1 81 ? -0.436 -6.016 -4.296 1.00 77.06 81 VAL A C 1
ATOM 675 O O . VAL A 1 81 ? -0.751 -4.975 -3.733 1.00 77.06 81 VAL A O 1
ATOM 678 N N . LEU A 1 82 ? 0.331 -6.941 -3.717 1.00 77.62 82 LEU A N 1
ATOM 679 C CA . LEU A 1 82 ? 0.818 -6.911 -2.341 1.00 77.62 82 LEU A CA 1
ATOM 680 C C . LEU A 1 82 ? 1.600 -5.648 -1.950 1.00 77.62 82 LEU A C 1
ATOM 682 O O . LEU A 1 82 ? 1.500 -5.218 -0.806 1.00 77.62 82 LEU A O 1
ATOM 686 N N . LEU A 1 83 ? 2.387 -5.043 -2.847 1.00 82.00 83 LEU A N 1
ATOM 687 C CA . LEU A 1 83 ? 3.092 -3.798 -2.528 1.00 82.00 83 LEU A CA 1
ATOM 688 C C . LEU A 1 83 ? 2.104 -2.645 -2.375 1.00 82.00 83 LEU A C 1
ATOM 690 O O . LEU A 1 83 ? 2.181 -1.915 -1.392 1.00 82.00 83 LEU A O 1
ATOM 694 N N . VAL A 1 84 ? 1.190 -2.495 -3.337 1.00 86.19 84 VAL A N 1
ATOM 695 C CA . VAL A 1 84 ? 0.192 -1.417 -3.322 1.00 86.19 84 VAL A CA 1
ATOM 696 C C . VAL A 1 84 ? -0.708 -1.569 -2.100 1.00 86.19 84 VAL A C 1
ATOM 698 O O . VAL A 1 84 ? -0.894 -0.604 -1.365 1.00 86.19 84 VAL A O 1
ATOM 701 N N . LEU A 1 85 ? -1.165 -2.789 -1.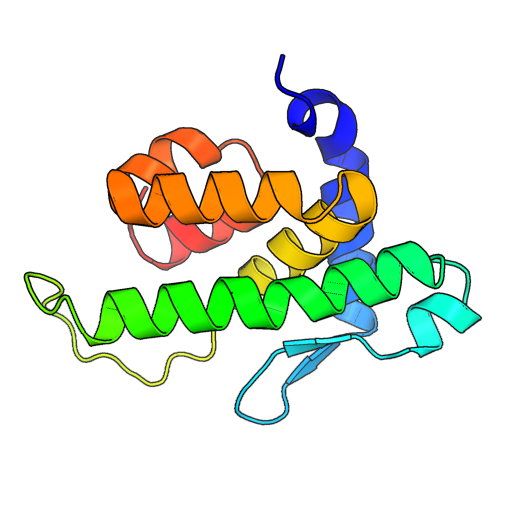805 1.00 88.81 85 LEU A N 1
ATOM 702 C CA . LEU A 1 85 ? -1.913 -3.081 -0.580 1.00 88.81 85 LEU A CA 1
ATOM 703 C C . LEU A 1 85 ? -1.099 -2.771 0.681 1.00 88.81 85 LEU A C 1
ATOM 705 O O . LEU A 1 85 ? -1.626 -2.183 1.618 1.00 88.81 85 LEU A O 1
ATOM 709 N N . GLY A 1 86 ? 0.199 -3.083 0.691 1.00 88.25 86 GLY A N 1
ATOM 710 C CA . GLY A 1 86 ? 1.104 -2.709 1.776 1.00 88.25 86 GLY A CA 1
ATOM 711 C C . GLY A 1 86 ? 1.169 -1.200 2.009 1.00 88.25 86 GLY A C 1
ATOM 712 O O . GLY A 1 86 ? 1.080 -0.752 3.147 1.00 88.25 86 GLY A O 1
ATOM 713 N N . LEU A 1 87 ? 1.292 -0.404 0.945 1.00 89.56 87 LEU A N 1
ATOM 714 C CA . LEU A 1 87 ? 1.317 1.059 1.044 1.00 89.56 87 LEU A CA 1
ATOM 715 C C . LEU A 1 87 ? -0.044 1.629 1.476 1.00 89.56 87 LEU A C 1
ATOM 717 O O . LEU A 1 87 ? -0.085 2.530 2.311 1.00 89.56 87 LEU A O 1
ATOM 721 N N . LYS A 1 88 ? -1.150 1.067 0.977 1.00 92.62 88 LYS A N 1
ATOM 722 C CA . LYS A 1 88 ? -2.516 1.427 1.390 1.00 92.62 88 LYS A CA 1
ATOM 723 C C . LYS A 1 88 ? -2.757 1.131 2.871 1.00 92.62 88 LYS A C 1
ATOM 725 O O . LYS A 1 88 ? -3.243 1.997 3.594 1.00 92.62 88 LYS A O 1
ATOM 730 N N . ALA A 1 89 ? -2.339 -0.039 3.351 1.00 91.44 89 ALA A N 1
ATOM 731 C CA . ALA A 1 89 ? -2.402 -0.393 4.766 1.00 91.44 89 ALA A CA 1
ATOM 732 C C . ALA A 1 89 ? -1.554 0.554 5.626 1.00 91.44 89 ALA A C 1
ATOM 734 O O . ALA A 1 89 ? -2.009 1.013 6.671 1.00 91.44 89 ALA A O 1
ATOM 735 N N . LEU A 1 90 ? -0.358 0.930 5.163 1.00 90.19 90 LEU A N 1
ATOM 736 C CA . LEU A 1 90 ? 0.459 1.937 5.842 1.00 90.19 90 LEU A CA 1
ATOM 737 C C . LEU A 1 90 ? -0.252 3.288 5.944 1.00 90.19 90 LEU A C 1
ATOM 739 O O . LEU A 1 90 ? -0.315 3.853 7.035 1.00 90.19 90 LEU A O 1
ATOM 743 N N . ALA A 1 91 ? -0.827 3.788 4.851 1.00 92.44 91 ALA A N 1
ATOM 744 C CA . ALA A 1 91 ? -1.580 5.038 4.879 1.00 92.44 91 ALA A CA 1
ATOM 745 C C . ALA A 1 91 ? -2.780 4.976 5.836 1.00 92.44 91 ALA A C 1
ATOM 747 O O . ALA A 1 91 ? -3.019 5.927 6.579 1.00 92.44 91 ALA A O 1
ATOM 748 N N . ALA A 1 92 ? -3.484 3.843 5.890 1.00 92.25 92 ALA A N 1
ATOM 749 C CA . ALA A 1 92 ? -4.606 3.638 6.803 1.00 92.25 92 ALA A CA 1
ATOM 750 C C . ALA A 1 92 ? -4.200 3.648 8.291 1.00 92.25 92 ALA A C 1
ATOM 752 O O . ALA A 1 92 ? -4.991 4.064 9.139 1.00 92.25 92 ALA A O 1
ATOM 753 N N . ILE A 1 93 ? -2.987 3.205 8.636 1.00 88.75 93 ILE A N 1
ATOM 754 C CA . ILE A 1 93 ? -2.535 3.159 10.038 1.00 88.75 93 ILE A CA 1
ATOM 755 C C . ILE A 1 93 ? -1.904 4.486 10.458 1.00 88.75 93 ILE A C 1
ATOM 757 O O . ILE A 1 93 ? -2.227 5.0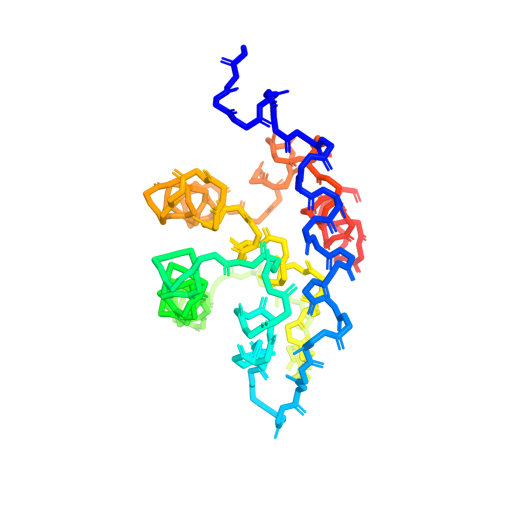31 11.513 1.00 88.75 93 ILE A O 1
ATOM 761 N N . VAL A 1 94 ? -0.975 4.998 9.648 1.00 86.50 94 VAL A N 1
ATOM 762 C CA . VAL A 1 94 ? -0.067 6.086 10.049 1.00 86.50 94 VAL A CA 1
ATOM 763 C C . VAL A 1 94 ? -0.213 7.355 9.203 1.00 86.50 94 VAL A C 1
ATOM 765 O O . VAL A 1 94 ? 0.487 8.337 9.453 1.00 86.50 94 VAL A O 1
ATOM 768 N N . GLY A 1 95 ? -1.134 7.363 8.236 1.00 87.81 95 GLY A N 1
ATOM 769 C CA . GLY A 1 95 ? -1.370 8.472 7.313 1.00 87.81 95 GLY A CA 1
ATOM 770 C C . GLY A 1 95 ? -0.449 8.469 6.089 1.00 87.81 95 GLY A C 1
ATOM 771 O O . GLY A 1 95 ? 0.585 7.795 6.043 1.00 87.81 95 GLY A O 1
ATOM 772 N N . THR A 1 96 ? -0.814 9.266 5.087 1.00 88.88 96 THR A N 1
ATOM 773 C CA . THR A 1 96 ? -0.130 9.344 3.786 1.00 88.88 96 THR A CA 1
ATOM 774 C C . THR A 1 96 ? 1.255 9.976 3.841 1.00 88.88 96 THR A C 1
ATOM 776 O O . THR A 1 96 ? 2.141 9.547 3.106 1.00 88.88 96 THR A O 1
ATOM 779 N N . ALA A 1 97 ? 1.519 10.865 4.803 1.00 88.12 97 ALA A N 1
ATOM 780 C CA . ALA A 1 97 ? 2.834 11.489 4.990 1.00 88.12 97 ALA A CA 1
ATOM 781 C C . ALA A 1 97 ? 3.990 10.475 5.151 1.00 88.12 97 ALA A C 1
ATOM 783 O O . ALA A 1 97 ? 5.134 10.740 4.769 1.00 88.12 97 ALA A O 1
ATOM 784 N N . VAL A 1 98 ? 3.722 9.295 5.724 1.00 85.38 98 VAL A N 1
ATOM 785 C CA . VAL A 1 98 ? 4.738 8.235 5.837 1.00 85.38 98 VAL A CA 1
ATOM 786 C C . VAL A 1 98 ? 4.968 7.548 4.492 1.00 85.38 98 VAL A C 1
ATOM 788 O O . VAL A 1 98 ? 6.114 7.262 4.148 1.00 85.38 98 VAL A O 1
ATOM 791 N N . VAL A 1 99 ? 3.907 7.318 3.716 1.00 89.12 99 VAL A N 1
ATOM 792 C CA . VAL A 1 99 ? 3.990 6.732 2.370 1.00 89.12 99 VAL A CA 1
ATOM 793 C C . VAL A 1 99 ? 4.733 7.664 1.414 1.00 89.12 99 VAL A C 1
ATOM 795 O O . VAL A 1 99 ? 5.617 7.206 0.689 1.00 89.12 99 VAL A O 1
ATOM 798 N N . GLU A 1 100 ? 4.461 8.967 1.467 1.00 90.19 100 GLU A N 1
ATOM 799 C CA . GLU A 1 100 ? 5.200 9.985 0.710 1.00 90.19 100 GLU A CA 1
ATOM 800 C C . GLU A 1 100 ? 6.694 9.952 1.037 1.00 90.19 100 GLU A C 1
ATOM 802 O O . GLU A 1 100 ? 7.531 9.937 0.136 1.00 90.19 100 GLU A O 1
ATOM 807 N N . ARG A 1 101 ? 7.056 9.882 2.327 1.00 87.62 101 ARG A N 1
ATOM 808 C CA . ARG A 1 101 ? 8.462 9.767 2.741 1.00 87.62 101 ARG A CA 1
ATOM 809 C C . ARG A 1 101 ? 9.116 8.508 2.175 1.00 87.62 101 ARG A C 1
ATOM 811 O O . ARG A 1 101 ? 10.207 8.601 1.624 1.00 87.62 101 ARG A O 1
ATOM 818 N N . ILE A 1 102 ? 8.463 7.351 2.296 1.00 86.56 102 ILE A N 1
ATOM 819 C CA . ILE A 1 102 ? 8.981 6.086 1.750 1.00 86.56 102 ILE A CA 1
ATOM 820 C C . ILE A 1 102 ? 9.203 6.223 0.241 1.00 86.56 102 ILE A C 1
ATOM 822 O O . ILE A 1 102 ? 10.267 5.873 -0.268 1.00 86.56 102 ILE A O 1
ATOM 826 N N . THR A 1 103 ? 8.221 6.775 -0.467 1.00 85.50 103 THR A N 1
ATOM 827 C CA . THR A 1 103 ? 8.273 6.985 -1.917 1.00 85.50 103 THR A CA 1
ATOM 828 C C . THR A 1 103 ? 9.416 7.927 -2.302 1.00 85.50 103 THR A C 1
ATOM 830 O O . THR A 1 103 ? 10.198 7.609 -3.198 1.00 85.50 103 THR A O 1
ATOM 833 N N . ASN A 1 104 ? 9.594 9.027 -1.568 1.00 86.00 104 ASN A N 1
ATOM 834 C CA . ASN A 1 104 ? 10.706 9.960 -1.745 1.00 86.00 104 ASN A CA 1
ATOM 835 C C . ASN A 1 104 ? 12.071 9.304 -1.515 1.00 86.00 104 ASN A C 1
ATOM 837 O O . ASN A 1 104 ? 12.997 9.550 -2.290 1.00 86.00 104 ASN A O 1
ATOM 841 N N . ASP A 1 105 ? 12.209 8.432 -0.518 1.00 86.06 105 ASP A N 1
ATOM 842 C CA . ASP A 1 105 ? 13.452 7.687 -0.291 1.00 86.06 105 ASP A CA 1
ATOM 843 C C . ASP A 1 105 ? 13.751 6.738 -1.459 1.00 86.06 105 ASP A C 1
ATOM 845 O O . ASP A 1 105 ? 14.887 6.668 -1.936 1.00 86.06 105 ASP A O 1
ATOM 849 N N . PHE A 1 106 ? 12.730 6.050 -1.983 1.00 82.12 106 PHE A N 1
ATOM 850 C CA . PHE A 1 106 ? 12.864 5.216 -3.180 1.00 82.12 106 PHE A CA 1
ATOM 851 C C . PHE A 1 106 ? 13.245 6.025 -4.427 1.00 82.12 106 PHE A C 1
ATOM 853 O O . PHE A 1 106 ? 14.035 5.541 -5.241 1.00 82.12 106 PHE A O 1
ATOM 860 N N . MET A 1 107 ? 12.723 7.243 -4.586 1.00 81.31 107 MET A N 1
ATOM 861 C CA . MET A 1 107 ? 13.098 8.142 -5.687 1.00 81.31 107 MET A CA 1
ATOM 862 C C . MET A 1 107 ? 14.510 8.711 -5.521 1.00 81.31 107 MET A C 1
ATOM 864 O O . MET A 1 107 ? 15.236 8.836 -6.505 1.00 81.31 107 MET A O 1
ATOM 868 N N . THR A 1 108 ? 14.917 9.016 -4.288 1.00 83.50 108 THR A N 1
ATOM 869 C CA . THR A 1 108 ? 16.208 9.652 -3.986 1.00 83.50 108 THR A CA 1
ATOM 870 C C . THR A 1 108 ? 17.364 8.656 -4.039 1.00 83.50 108 THR A C 1
ATOM 872 O O . THR A 1 108 ? 18.417 8.958 -4.598 1.00 83.50 108 THR A O 1
ATOM 875 N N . TRP A 1 109 ? 17.194 7.468 -3.452 1.00 80.44 109 TRP A N 1
ATOM 876 C CA . TRP A 1 109 ? 18.266 6.472 -3.310 1.00 80.44 109 TRP A CA 1
ATOM 877 C C . TRP A 1 109 ? 18.145 5.296 -4.287 1.00 80.44 109 TRP A C 1
ATOM 879 O O . TRP A 1 109 ? 19.066 4.486 -4.406 1.00 80.44 109 TRP A O 1
ATOM 889 N N . GLY A 1 110 ? 17.030 5.201 -5.013 1.00 79.50 110 GLY A N 1
ATOM 890 C CA . GLY A 1 110 ? 16.743 4.117 -5.946 1.00 79.50 110 GLY A CA 1
ATOM 891 C C . GLY A 1 110 ? 16.182 2.855 -5.277 1.00 79.50 110 GLY A C 1
ATOM 892 O O . GLY A 1 110 ? 16.257 2.655 -4.063 1.00 79.50 110 GLY A O 1
ATOM 893 N N . LEU A 1 111 ? 15.631 1.956 -6.103 1.00 81.19 111 LEU A N 1
ATOM 894 C CA . LEU A 1 111 ? 14.898 0.761 -5.656 1.00 81.19 111 LEU A CA 1
ATOM 895 C C . LEU A 1 111 ? 15.729 -0.195 -4.793 1.00 81.19 111 LEU A C 1
ATOM 897 O O . LEU A 1 111 ? 15.238 -0.665 -3.771 1.00 81.19 111 LEU A O 1
ATOM 901 N N . LYS A 1 112 ? 16.988 -0.463 -5.161 1.00 83.44 112 LYS A N 1
ATOM 902 C CA . LYS A 1 112 ? 17.858 -1.376 -4.396 1.00 83.44 112 LYS A CA 1
ATOM 903 C C . LYS A 1 112 ? 18.149 -0.858 -2.987 1.00 83.44 112 LYS A C 1
ATOM 905 O O . LYS A 1 112 ? 18.041 -1.621 -2.030 1.00 83.44 112 LYS A O 1
ATOM 910 N N . GLU A 1 113 ? 18.497 0.419 -2.848 1.00 84.31 113 GLU A N 1
ATOM 911 C CA . GLU A 1 113 ? 18.818 0.998 -1.539 1.00 84.31 113 GLU A CA 1
ATOM 912 C C . GLU A 1 113 ? 17.562 1.189 -0.686 1.00 84.31 113 GLU A C 1
ATOM 914 O O . GLU A 1 113 ? 17.554 0.776 0.475 1.00 84.31 113 GLU A O 1
ATOM 919 N N . GLY A 1 114 ? 16.460 1.668 -1.274 1.00 84.62 114 GLY A N 1
ATOM 920 C CA . GLY A 1 114 ? 15.167 1.709 -0.586 1.00 84.62 114 GLY A CA 1
ATOM 921 C C . GLY A 1 114 ? 14.750 0.322 -0.083 1.00 84.62 114 GLY A C 1
ATOM 922 O O . GLY A 1 114 ? 14.416 0.148 1.088 1.00 84.62 114 GLY A O 1
ATOM 923 N N . CYS A 1 115 ? 14.895 -0.717 -0.908 1.00 86.00 115 CYS A N 1
ATOM 924 C CA . CYS A 1 115 ? 14.610 -2.089 -0.499 1.00 86.00 115 CYS A CA 1
ATOM 925 C C . CYS A 1 115 ? 15.464 -2.558 0.685 1.00 86.00 115 CYS A C 1
ATOM 927 O O . CYS A 1 115 ? 14.944 -3.230 1.574 1.00 86.00 115 CYS A O 1
ATOM 929 N N . LYS A 1 116 ? 16.749 -2.190 0.761 1.00 87.38 116 LYS A N 1
ATOM 930 C CA . LYS A 1 116 ? 17.600 -2.528 1.916 1.00 87.38 116 LYS A CA 1
ATOM 931 C C . LYS A 1 116 ? 17.140 -1.846 3.205 1.00 87.38 116 LYS A C 1
ATOM 933 O O . LYS A 1 116 ? 17.204 -2.483 4.259 1.00 87.38 116 LYS A O 1
ATOM 938 N N . VAL A 1 117 ? 16.678 -0.598 3.119 1.00 87.19 117 VAL A N 1
ATOM 939 C CA . VAL A 1 117 ? 16.178 0.192 4.260 1.00 87.19 117 VAL A CA 1
ATOM 940 C C . VAL A 1 117 ? 14.837 -0.351 4.759 1.00 87.19 117 VAL A C 1
ATOM 942 O O . VAL A 1 117 ? 14.643 -0.546 5.960 1.00 87.19 117 VAL A O 1
ATOM 945 N N . TYR A 1 118 ? 13.931 -0.663 3.833 1.00 86.00 118 TYR A N 1
ATOM 946 C CA . TYR A 1 118 ? 12.541 -1.006 4.127 1.00 86.00 118 TYR A CA 1
ATOM 947 C C . TYR A 1 118 ? 12.260 -2.524 4.183 1.00 86.0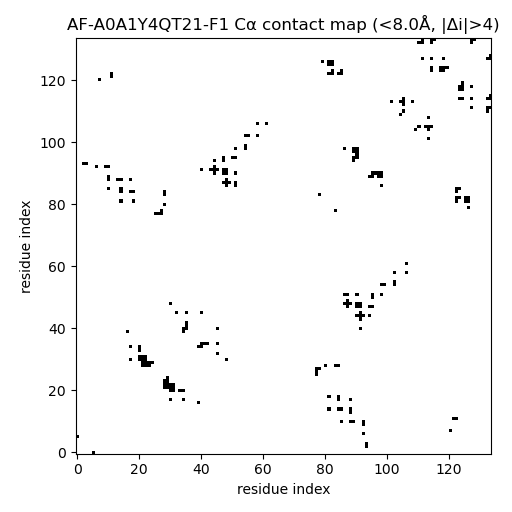0 118 TYR A C 1
ATOM 949 O O . TYR A 1 118 ? 11.133 -2.931 4.458 1.00 86.00 118 TYR A O 1
ATOM 957 N N . LYS A 1 119 ? 13.277 -3.392 4.031 1.00 85.00 119 LYS A N 1
ATOM 958 C CA . LYS A 1 119 ? 13.152 -4.874 4.052 1.00 85.00 119 LYS A CA 1
ATOM 959 C C . LYS A 1 119 ? 12.544 -5.486 5.318 1.00 85.00 119 LYS A C 1
ATOM 961 O O . LYS A 1 119 ? 12.313 -6.694 5.350 1.00 85.00 119 LYS A O 1
ATOM 966 N N . LYS A 1 120 ? 12.404 -4.718 6.398 1.00 80.06 120 LYS A N 1
ATOM 967 C CA . LYS A 1 120 ? 11.813 -5.206 7.651 1.00 80.06 120 LYS A CA 1
ATOM 968 C C . LYS A 1 120 ? 10.285 -5.294 7.581 1.00 80.06 120 LYS A C 1
ATOM 970 O O . LYS A 1 120 ? 9.716 -6.103 8.303 1.00 80.06 120 LYS A O 1
ATOM 975 N N . TYR A 1 121 ? 9.650 -4.551 6.672 1.00 81.00 121 TYR A N 1
ATOM 976 C CA . TYR A 1 121 ? 8.200 -4.561 6.471 1.00 81.00 121 TYR A CA 1
ATOM 977 C C . TYR A 1 121 ? 7.805 -5.663 5.483 1.00 81.00 121 TYR A C 1
ATOM 979 O O . TYR A 1 121 ? 8.329 -5.704 4.368 1.00 81.00 121 TYR A O 1
ATOM 987 N N . GLY A 1 122 ? 6.909 -6.567 5.891 1.00 81.00 122 GLY A N 1
ATOM 988 C CA . GLY A 1 122 ? 6.562 -7.799 5.167 1.00 81.00 122 GLY A CA 1
ATOM 989 C C . GLY A 1 122 ? 6.189 -7.596 3.690 1.00 81.00 122 GLY A C 1
ATOM 990 O O . GLY A 1 122 ? 6.823 -8.214 2.823 1.00 81.00 122 GLY A O 1
ATOM 991 N N . PRO A 1 123 ? 5.243 -6.693 3.372 1.00 80.31 123 PRO A N 1
ATOM 992 C CA . PRO A 1 123 ? 4.844 -6.414 1.990 1.00 80.31 123 PRO A CA 1
ATOM 993 C C . PRO A 1 123 ? 5.992 -5.864 1.129 1.00 80.31 123 PRO A C 1
ATOM 995 O O . PRO A 1 123 ? 6.252 -6.364 0.031 1.00 80.31 123 PRO A O 1
ATOM 998 N N . ILE A 1 124 ? 6.755 -4.899 1.658 1.00 81.81 124 ILE A N 1
ATOM 999 C CA . ILE A 1 124 ? 7.891 -4.288 0.947 1.00 81.81 124 ILE A CA 1
ATOM 1000 C C . ILE A 1 124 ? 9.004 -5.319 0.733 1.00 81.81 124 ILE A C 1
ATOM 1002 O O . ILE A 1 124 ? 9.541 -5.445 -0.365 1.00 81.81 124 ILE A O 1
ATOM 1006 N N . LYS A 1 125 ? 9.320 -6.125 1.751 1.00 84.56 125 LYS A N 1
ATOM 1007 C CA . LYS A 1 125 ? 10.297 -7.218 1.654 1.00 84.56 125 LYS A CA 1
ATOM 1008 C C . LYS A 1 125 ? 9.926 -8.211 0.556 1.00 84.56 125 LYS A C 1
ATOM 1010 O O . LYS A 1 125 ? 10.802 -8.630 -0.201 1.00 84.56 125 LYS A O 1
ATOM 1015 N N . SER A 1 126 ? 8.651 -8.586 0.479 1.00 81.06 126 SER A N 1
ATOM 1016 C CA . SER A 1 126 ? 8.141 -9.534 -0.516 1.00 81.06 126 SER A CA 1
ATOM 1017 C C . SER A 1 126 ? 8.280 -8.976 -1.929 1.00 81.06 126 SER A C 1
ATOM 1019 O O . SER A 1 126 ? 8.826 -9.653 -2.801 1.00 81.06 126 SER A O 1
ATOM 1021 N N . PHE A 1 127 ? 7.911 -7.708 -2.131 1.00 81.94 127 PHE A N 1
ATOM 1022 C CA . PHE A 1 127 ? 8.151 -6.988 -3.381 1.00 81.94 127 PHE A CA 1
ATOM 1023 C C . PHE A 1 127 ? 9.635 -6.963 -3.771 1.00 81.94 127 PHE A C 1
ATOM 1025 O O . PHE A 1 127 ? 9.990 -7.296 -4.905 1.00 81.94 127 PHE A O 1
ATOM 1032 N N . CYS A 1 128 ? 10.505 -6.599 -2.829 1.00 83.44 128 CYS A N 1
ATOM 1033 C CA . CYS A 1 128 ? 11.933 -6.459 -3.080 1.00 83.44 128 CYS A CA 1
ATOM 1034 C C . CYS A 1 128 ? 12.591 -7.792 -3.459 1.00 83.44 128 CYS A C 1
ATOM 1036 O O . CYS A 1 128 ? 13.385 -7.828 -4.397 1.00 83.44 128 CYS A O 1
ATOM 1038 N N . LYS A 1 129 ? 12.212 -8.893 -2.795 1.00 84.31 129 LYS A N 1
ATOM 1039 C CA . LYS A 1 129 ? 12.667 -10.248 -3.149 1.00 84.31 129 LYS A CA 1
ATOM 1040 C C . LYS A 1 129 ? 12.159 -10.691 -4.518 1.00 84.31 129 LYS A C 1
ATOM 1042 O O . LYS A 1 129 ? 12.935 -11.185 -5.329 1.00 84.31 129 LYS A O 1
ATOM 1047 N N . ALA A 1 130 ? 10.868 -10.489 -4.796 1.00 79.25 130 ALA A N 1
ATOM 1048 C CA . ALA A 1 130 ? 10.250 -10.900 -6.058 1.00 79.25 130 ALA A CA 1
ATOM 1049 C C . ALA A 1 130 ? 10.866 -10.204 -7.286 1.00 79.25 130 ALA A C 1
ATOM 1051 O O . ALA A 1 130 ? 10.829 -10.747 -8.389 1.00 79.25 130 ALA A O 1
ATOM 1052 N N . ASN A 1 131 ? 11.455 -9.020 -7.095 1.00 75.50 131 ASN A N 1
ATOM 1053 C CA . ASN A 1 131 ? 12.095 -8.237 -8.152 1.00 75.50 131 ASN A CA 1
ATOM 1054 C C . ASN A 1 131 ? 13.636 -8.265 -8.103 1.00 75.50 131 ASN A C 1
ATOM 1056 O O . ASN A 1 131 ? 14.277 -7.553 -8.874 1.00 75.50 131 ASN A O 1
ATOM 1060 N N . GLY A 1 132 ? 14.246 -9.084 -7.235 1.00 80.31 132 GLY A N 1
ATOM 1061 C CA . GLY A 1 132 ? 15.705 -9.246 -7.165 1.00 80.31 132 GLY A CA 1
ATOM 1062 C C . GLY A 1 132 ? 16.459 -8.018 -6.640 1.00 80.31 132 GLY A C 1
ATOM 1063 O O . GLY A 1 132 ? 17.624 -7.809 -6.985 1.00 80.31 132 GLY A O 1
ATOM 1064 N N . TYR A 1 133 ? 15.803 -7.182 -5.832 1.00 80.88 133 TYR A N 1
ATOM 1065 C CA . TYR A 1 133 ? 16.435 -6.031 -5.183 1.00 80.88 133 TYR A CA 1
ATOM 1066 C C . TYR A 1 133 ? 17.145 -6.399 -3.873 1.00 80.88 133 TYR A C 1
ATOM 1068 O O . TYR A 1 133 ? 18.052 -5.669 -3.467 1.00 80.88 133 TYR A O 1
ATOM 1076 N N . ILE A 1 134 ? 16.755 -7.518 -3.244 1.00 83.69 134 ILE A N 1
ATOM 1077 C CA . ILE A 1 134 ? 17.384 -8.148 -2.067 1.00 83.69 134 ILE A CA 1
ATOM 1078 C C . ILE A 1 134 ? 17.259 -9.670 -2.116 1.00 83.69 134 ILE A C 1
ATOM 1080 O O . ILE A 1 134 ? 16.352 -10.163 -2.824 1.00 83.69 134 ILE A O 1
#

Foldseek 3Di:
DDPVVVCQVLLVVQLVVQVVQWDDPPADIAGHCVCCVVPVAPPQLNVLLVVLVVLVVVLVVLVVVPPDDDDDPPDVPPDPNLLSSSLSSVCSPPRCVVSNVLSVCCSVVNLLVSLVVCCVRDSSVVVCVVVVSD

Mean predicted aligned error: 6.55 Å